Protein AF-A0A1V6KFJ1-F1 (afdb_monomer)

Nearest PDB structures (foldseek):
  1e18-assembly1_A  TM=6.961E-01  e=9.347E-04  Rhodobacter capsulatus
  7b04-assembly6_Q  TM=5.908E-01  e=4.757E-03  Candidatus Kuenenia stuttgartensis
  7ln0-assembly1_A  TM=6.551E-01  e=1.748E-02  Homo sapiens
  3ml1-assembly1_A  TM=7.702E-01  e=3.140E-02  Cupriavidus necator H16
  8dat-assembly1_A  TM=6.347E-01  e=1.748E-02  Saccharomyces cerevisiae

Secondary structure (DSSP, 8-state):
--BTBTSTTSHHHHHHHHHTTTTSEEE-HHHHHHTT--TT-EEEEEE-GGG-SS----EEEEEEE-TT---TT-EE--SS--B--TT-TTTBT-S--GGGTSPPP-GGG--TT-TT-----SS--EEEEE-

Structure (mmCIF, N/CA/C/O backbone):
data_AF-A0A1V6KFJ1-F1
#
_entry.id   AF-A0A1V6KFJ1-F1
#
loop_
_atom_site.group_PDB
_atom_site.id
_atom_site.type_symbol
_atom_site.label_atom_id
_atom_site.label_alt_id
_atom_site.label_comp_id
_atom_site.label_asym_id
_atom_site.label_entity_id
_atom_site.label_seq_id
_atom_site.pdbx_PDB_ins_code
_atom_site.Cartn_x
_atom_site.Cartn_y
_atom_site.Cartn_z
_atom_site.occupancy
_atom_site.B_iso_or_equiv
_atom_site.auth_seq_id
_atom_site.auth_comp_id
_atom_site.auth_asym_id
_atom_site.auth_atom_id
_atom_site.pdbx_PDB_model_num
ATOM 1 N N . MET A 1 1 ? -7.622 9.015 -12.344 1.00 44.94 1 MET A N 1
ATOM 2 C CA . MET A 1 1 ? -6.592 9.001 -13.400 1.00 44.94 1 MET A CA 1
ATOM 3 C C . MET A 1 1 ? -5.253 8.861 -12.701 1.00 44.94 1 MET A C 1
ATOM 5 O O . MET A 1 1 ? -4.903 9.728 -11.913 1.00 44.94 1 MET A O 1
ATOM 9 N N . HIS A 1 2 ? -4.606 7.717 -12.888 1.00 63.88 2 HIS A N 1
ATOM 10 C CA . HIS A 1 2 ? -3.290 7.366 -12.354 1.00 63.88 2 HIS A CA 1
ATOM 11 C C . HIS A 1 2 ? -2.334 7.308 -13.555 1.00 63.88 2 HIS A C 1
ATOM 13 O O . HIS A 1 2 ? -2.765 6.904 -14.634 1.00 63.88 2 HIS A O 1
ATOM 19 N N . ALA A 1 3 ? -1.111 7.815 -13.404 1.00 77.69 3 ALA A N 1
ATOM 20 C CA . ALA A 1 3 ? -0.094 7.865 -14.459 1.00 77.69 3 ALA A CA 1
ATOM 21 C C . ALA A 1 3 ? 1.242 7.372 -13.885 1.00 77.69 3 ALA A C 1
ATOM 23 O O . ALA A 1 3 ? 2.225 8.120 -13.824 1.00 77.69 3 ALA A O 1
ATOM 24 N N . ASP A 1 4 ? 1.226 6.143 -13.364 1.00 82.69 4 ASP A N 1
ATOM 25 C CA . ASP A 1 4 ? 2.344 5.521 -12.650 1.00 82.69 4 ASP A CA 1
ATOM 26 C C . ASP A 1 4 ? 2.862 6.461 -11.534 1.00 82.69 4 ASP A C 1
ATOM 28 O O . ASP A 1 4 ? 2.024 7.108 -10.906 1.00 82.69 4 ASP A O 1
ATOM 32 N N . PRO A 1 5 ? 4.162 6.608 -11.207 1.00 84.69 5 PRO A N 1
ATOM 33 C CA . PRO A 1 5 ? 4.588 7.534 -10.156 1.00 84.69 5 PRO A CA 1
ATOM 34 C C . PRO A 1 5 ? 4.617 9.014 -10.598 1.00 84.69 5 PRO A C 1
ATOM 36 O O . PRO A 1 5 ? 5.048 9.879 -9.840 1.00 84.69 5 PRO A O 1
ATOM 39 N N . ASN A 1 6 ? 4.177 9.368 -11.812 1.00 89.38 6 ASN A N 1
ATOM 40 C CA . ASN A 1 6 ? 4.365 10.722 -12.361 1.00 89.38 6 ASN A CA 1
ATOM 41 C C . ASN A 1 6 ? 3.234 11.715 -12.040 1.00 89.38 6 ASN A C 1
ATOM 43 O O . ASN A 1 6 ? 3.247 12.845 -12.526 1.00 89.38 6 ASN A O 1
ATOM 47 N N . PHE A 1 7 ? 2.260 11.338 -11.212 1.00 91.56 7 PHE A N 1
ATOM 48 C CA . PHE A 1 7 ? 1.083 12.173 -10.939 1.00 91.56 7 PHE A CA 1
ATOM 49 C C . PHE A 1 7 ? 1.184 12.980 -9.636 1.00 91.56 7 PHE A C 1
ATOM 51 O O . PHE A 1 7 ? 0.685 14.103 -9.554 1.00 91.56 7 PHE A O 1
ATOM 58 N N . ILE A 1 8 ? 1.831 12.436 -8.601 1.00 94.94 8 ILE A N 1
ATOM 59 C CA . ILE A 1 8 ? 1.631 12.919 -7.227 1.00 94.94 8 ILE A CA 1
ATOM 60 C C . ILE A 1 8 ? 2.353 14.238 -6.915 1.00 94.94 8 ILE A C 1
ATOM 62 O O . ILE A 1 8 ? 2.037 14.913 -5.936 1.00 94.94 8 ILE A O 1
ATOM 66 N N . ASN A 1 9 ? 3.282 14.674 -7.775 1.00 95.56 9 ASN A N 1
ATOM 67 C CA . ASN A 1 9 ? 3.914 15.989 -7.636 1.00 95.56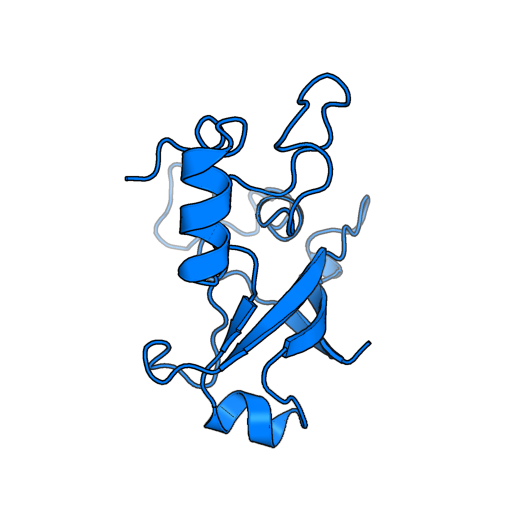 9 ASN A CA 1
ATOM 68 C C . ASN A 1 9 ? 3.029 17.150 -8.143 1.00 95.56 9 ASN A C 1
ATOM 70 O O . ASN A 1 9 ? 3.449 18.305 -8.101 1.00 95.56 9 ASN A O 1
ATOM 74 N N . ASN A 1 10 ? 1.804 16.866 -8.598 1.00 95.38 10 ASN A N 1
ATOM 75 C CA . ASN A 1 10 ? 0.770 17.864 -8.849 1.00 95.38 10 ASN A CA 1
ATOM 76 C C . ASN A 1 10 ? -0.086 18.063 -7.572 1.00 95.38 10 ASN A C 1
ATOM 78 O O . ASN A 1 10 ? -0.685 17.095 -7.095 1.00 95.38 10 ASN A O 1
ATOM 82 N N . PRO A 1 11 ? -0.194 19.288 -7.018 1.00 95.69 11 PRO A N 1
ATOM 83 C CA . PRO A 1 11 ? -0.898 19.536 -5.755 1.00 95.69 11 PRO A CA 1
ATOM 84 C C . PRO A 1 11 ? -2.394 19.197 -5.800 1.00 95.69 11 PRO A C 1
ATOM 86 O O . PRO A 1 11 ? -2.919 18.685 -4.814 1.00 95.69 11 PRO A O 1
ATOM 89 N N . VAL A 1 12 ? -3.061 19.401 -6.941 1.00 95.81 12 VAL A N 1
ATOM 90 C CA . VAL A 1 12 ? -4.485 19.059 -7.105 1.00 95.81 12 VAL A CA 1
ATOM 91 C C . VAL A 1 12 ? -4.672 17.544 -7.058 1.00 95.81 12 VAL A C 1
ATOM 93 O O . VAL A 1 12 ? -5.566 17.037 -6.385 1.00 95.81 12 VAL A O 1
ATOM 96 N N . LEU A 1 13 ? -3.789 16.797 -7.724 1.00 95.00 13 LEU A N 1
ATOM 97 C CA . LEU A 1 13 ? -3.854 15.336 -7.715 1.00 95.00 13 LEU A CA 1
ATOM 98 C C . LEU A 1 13 ? -3.508 14.761 -6.341 1.00 95.00 13 LEU A C 1
ATOM 100 O O . LEU A 1 13 ? -4.148 13.800 -5.914 1.00 95.00 13 LEU A O 1
ATOM 104 N N . LYS A 1 14 ? -2.567 15.368 -5.609 1.00 95.38 14 LYS A N 1
ATOM 105 C CA . LYS A 1 14 ? -2.290 14.998 -4.215 1.00 95.38 14 LYS A CA 1
ATOM 106 C C . LYS A 1 14 ? -3.519 15.178 -3.328 1.00 95.38 14 LYS A C 1
ATOM 108 O O . LYS A 1 14 ? -3.841 14.282 -2.555 1.00 95.38 14 LYS A O 1
ATOM 113 N N . GLU A 1 15 ? -4.232 16.292 -3.452 1.00 96.31 15 GLU A N 1
ATOM 114 C CA . GLU A 1 15 ? -5.454 16.518 -2.677 1.00 96.31 15 GLU A CA 1
ATOM 115 C C . GLU A 1 15 ? -6.528 15.461 -2.980 1.00 96.31 15 GLU A C 1
ATOM 117 O O . GLU A 1 15 ? -7.111 14.880 -2.064 1.00 96.31 15 GLU A O 1
ATOM 122 N N . VAL A 1 16 ? -6.741 15.147 -4.260 1.00 95.50 16 VAL A N 1
ATOM 123 C CA . VAL A 1 16 ? -7.664 14.083 -4.684 1.00 95.50 16 VAL A CA 1
ATOM 124 C C . VAL A 1 16 ? -7.220 12.710 -4.161 1.00 95.50 16 VAL A C 1
ATOM 126 O O . VAL A 1 16 ? -8.065 11.907 -3.774 1.00 95.50 16 VAL A O 1
ATOM 129 N N . THR A 1 17 ? -5.913 12.445 -4.098 1.00 95.06 17 THR A N 1
ATOM 130 C CA . THR A 1 17 ? -5.337 11.204 -3.544 1.00 95.06 17 THR A CA 1
ATOM 131 C C . THR A 1 17 ? -5.708 11.039 -2.071 1.00 95.06 17 THR A C 1
ATOM 133 O O . THR A 1 17 ? -6.222 9.990 -1.689 1.00 95.06 17 THR A O 1
ATOM 136 N N . VAL A 1 18 ? -5.530 12.097 -1.269 1.00 96.62 18 VAL A N 1
ATOM 137 C CA . VAL A 1 18 ? -5.866 12.101 0.166 1.00 96.62 18 VAL A CA 1
ATOM 138 C C . VAL A 1 18 ? -7.371 11.951 0.387 1.00 96.62 18 VAL A C 1
ATOM 140 O O . VAL A 1 18 ? -7.796 11.138 1.201 1.00 96.62 18 VAL A O 1
ATOM 143 N N . ARG A 1 19 ? -8.203 12.689 -0.364 1.00 96.88 19 ARG A N 1
ATOM 144 C CA . ARG A 1 19 ? -9.674 12.596 -0.250 1.00 96.88 19 ARG A CA 1
ATOM 145 C C . ARG A 1 19 ? -10.204 11.196 -0.560 1.00 96.88 19 ARG A C 1
ATOM 147 O O . ARG A 1 19 ? -11.237 10.807 -0.031 1.00 96.88 19 ARG A O 1
ATOM 154 N N . ASN A 1 20 ? -9.505 10.461 -1.421 1.00 95.75 20 ASN A N 1
ATOM 155 C CA . ASN A 1 20 ? -9.840 9.087 -1.770 1.00 95.75 20 ASN A CA 1
ATOM 156 C C . ASN A 1 20 ? -9.074 8.051 -0.938 1.00 95.75 20 ASN A C 1
ATOM 158 O O . ASN A 1 20 ? -9.154 6.878 -1.266 1.00 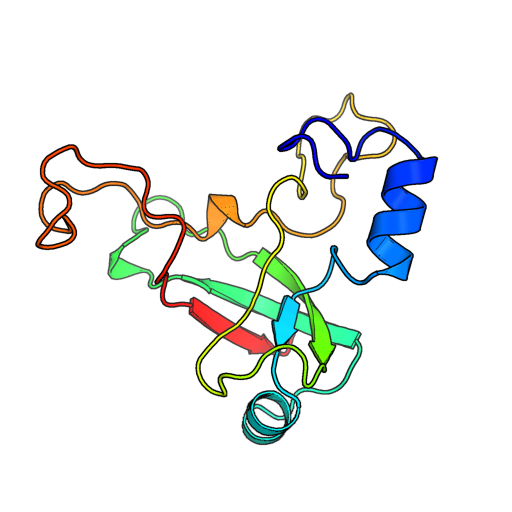95.75 20 ASN A O 1
ATOM 162 N N . HIS A 1 21 ? -8.335 8.439 0.106 1.00 97.44 21 HIS A N 1
ATOM 163 C CA . HIS A 1 21 ? -7.560 7.532 0.964 1.00 97.44 21 HIS A CA 1
ATOM 164 C C . HIS A 1 21 ? -6.493 6.701 0.232 1.00 97.44 21 HIS A C 1
ATOM 166 O O . HIS A 1 21 ? -6.076 5.652 0.723 1.00 97.44 21 HIS A O 1
ATOM 172 N N . MET A 1 2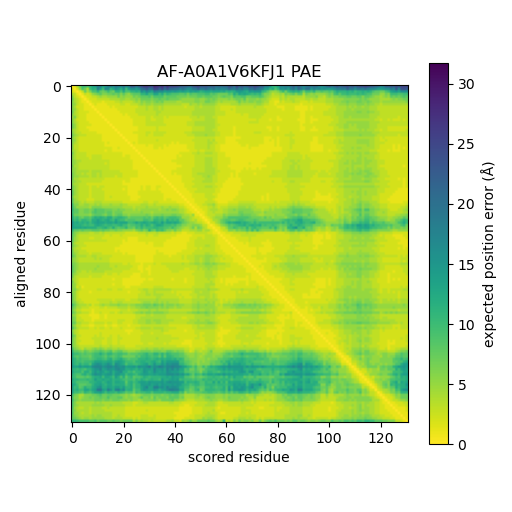2 ? -6.035 7.125 -0.944 1.00 95.69 22 MET A N 1
ATOM 173 C CA . MET A 1 22 ? -5.047 6.368 -1.723 1.00 95.69 22 MET A CA 1
ATOM 174 C C . MET A 1 22 ? -3.647 6.380 -1.080 1.00 95.69 22 MET A C 1
ATOM 176 O O . MET A 1 22 ? -2.803 5.561 -1.417 1.00 95.69 22 MET A O 1
ATOM 180 N N . ASP A 1 23 ? -3.400 7.282 -0.131 1.00 96.00 23 ASP A N 1
ATOM 181 C CA . ASP A 1 23 ? -2.183 7.369 0.683 1.00 96.00 23 ASP A CA 1
ATOM 182 C C . ASP A 1 23 ? -2.205 6.474 1.934 1.00 96.00 23 ASP A C 1
ATOM 184 O O . ASP A 1 23 ? -1.281 6.506 2.750 1.00 96.00 23 ASP A O 1
ATOM 188 N N . THR A 1 24 ? -3.248 5.658 2.085 1.00 98.00 24 THR A N 1
ATOM 189 C CA . THR A 1 24 ? -3.448 4.745 3.217 1.00 98.00 24 THR A CA 1
ATOM 190 C C . THR A 1 24 ? -3.434 3.281 2.766 1.00 98.00 24 THR A C 1
ATOM 192 O O . THR A 1 24 ? -3.532 2.982 1.573 1.00 98.00 24 THR A O 1
ATOM 195 N N . ALA A 1 25 ? -3.287 2.365 3.720 1.00 97.94 25 ALA A N 1
ATOM 196 C CA . ALA A 1 25 ? -3.425 0.933 3.510 1.00 97.94 25 ALA A CA 1
ATOM 197 C C . ALA A 1 25 ? -4.887 0.522 3.676 1.00 97.94 25 ALA A C 1
ATOM 199 O O . ALA A 1 25 ? -5.465 0.675 4.755 1.00 97.94 25 ALA A O 1
ATOM 200 N N . TRP A 1 26 ? -5.489 0.010 2.606 1.00 98.38 26 TRP A N 1
ATOM 201 C CA . TRP A 1 26 ? -6.892 -0.380 2.618 1.00 98.38 26 TRP A CA 1
ATOM 202 C C . TRP A 1 26 ? -7.043 -1.799 3.143 1.00 98.38 26 TRP A C 1
ATOM 204 O O . TRP A 1 26 ? -6.418 -2.729 2.631 1.00 98.38 26 TRP A O 1
ATOM 214 N N . ILE A 1 27 ? -7.911 -1.970 4.134 1.00 98.38 27 ILE A N 1
ATOM 215 C CA . ILE A 1 27 ? -8.153 -3.257 4.786 1.00 98.38 27 ILE A CA 1
ATOM 216 C C . ILE A 1 27 ? -9.650 -3.458 5.037 1.00 98.38 27 ILE A C 1
ATOM 218 O O . ILE A 1 27 ? -10.403 -2.506 5.268 1.00 98.38 27 ILE A O 1
ATOM 222 N N . ASN A 1 28 ? -10.099 -4.712 4.990 1.00 98.50 28 ASN A N 1
ATOM 223 C CA . ASN A 1 28 ? -11.468 -5.048 5.357 1.00 98.50 28 ASN A CA 1
ATOM 224 C C . ASN A 1 28 ? -11.719 -4.740 6.857 1.00 98.50 28 ASN A C 1
ATOM 226 O O . ASN A 1 28 ? -10.884 -5.104 7.691 1.00 98.50 28 ASN A O 1
ATOM 230 N N . PRO A 1 29 ? -12.860 -4.128 7.239 1.00 98.44 29 PRO A N 1
ATOM 231 C CA . PRO A 1 29 ? -13.160 -3.811 8.638 1.00 98.44 29 PRO A CA 1
ATOM 232 C C . PRO A 1 29 ? -13.139 -5.017 9.593 1.00 98.44 29 PRO A C 1
ATOM 234 O O . PRO A 1 29 ? -12.725 -4.879 10.740 1.00 98.44 29 PRO A O 1
ATOM 237 N N . GLU A 1 30 ? -13.554 -6.204 9.144 1.00 98.31 30 GLU A N 1
ATOM 238 C CA . GLU A 1 30 ? -13.547 -7.429 9.955 1.00 98.31 30 GLU A CA 1
ATOM 239 C C . GLU A 1 30 ? -12.126 -7.948 10.186 1.00 98.31 30 GLU A C 1
ATOM 241 O O . GLU A 1 30 ? -11.790 -8.385 11.288 1.00 98.31 30 GLU A O 1
ATOM 246 N N . ALA A 1 31 ? -11.278 -7.884 9.156 1.00 97.56 31 ALA A N 1
ATOM 247 C CA . ALA A 1 31 ? -9.863 -8.223 9.271 1.00 97.56 31 ALA A CA 1
ATOM 248 C C . ALA A 1 31 ? -9.146 -7.254 10.221 1.00 97.56 31 ALA A C 1
ATOM 250 O O . ALA A 1 31 ? -8.426 -7.683 11.121 1.00 97.56 31 ALA A O 1
ATOM 251 N N . ALA A 1 32 ? -9.415 -5.953 10.087 1.00 97.75 32 ALA A N 1
ATOM 252 C CA . ALA A 1 32 ? -8.888 -4.932 10.983 1.00 97.75 32 ALA A CA 1
ATOM 253 C C . ALA A 1 32 ? -9.322 -5.147 12.438 1.00 97.75 32 ALA A C 1
ATOM 255 O O . ALA A 1 32 ? -8.485 -5.069 13.333 1.00 97.75 32 ALA A O 1
ATOM 256 N N . ALA A 1 33 ? -10.591 -5.493 12.678 1.00 97.69 33 ALA A N 1
ATOM 257 C CA . ALA A 1 33 ? -11.091 -5.784 14.020 1.00 97.69 33 ALA A CA 1
ATOM 258 C C . ALA A 1 33 ? -10.343 -6.956 14.676 1.00 97.69 33 ALA A C 1
ATOM 260 O O . ALA A 1 33 ? -9.966 -6.862 15.844 1.00 97.69 33 ALA A O 1
ATOM 261 N N . LYS A 1 34 ? -10.054 -8.026 13.919 1.00 97.06 34 LYS A N 1
ATOM 262 C CA . LYS A 1 34 ? -9.247 -9.167 14.396 1.00 97.06 34 LYS A CA 1
ATOM 263 C C . LYS A 1 34 ? -7.808 -8.772 14.741 1.00 97.06 34 LYS A C 1
ATOM 265 O O . LYS A 1 34 ? -7.220 -9.361 15.640 1.00 97.06 34 LYS A O 1
ATOM 270 N N . LEU A 1 35 ? -7.263 -7.775 14.045 1.00 96.12 35 LEU A N 1
ATOM 271 C CA . LEU A 1 35 ? -5.927 -7.218 14.282 1.00 96.12 35 LEU A CA 1
ATOM 272 C C . LEU A 1 35 ? -5.915 -6.074 15.316 1.00 96.12 35 LEU A C 1
ATOM 274 O O . LEU A 1 35 ? -4.855 -5.519 15.595 1.00 96.12 35 LEU A O 1
ATOM 278 N N . GLY A 1 36 ? -7.069 -5.693 15.880 1.00 97.38 36 GLY A N 1
ATOM 279 C CA . GLY A 1 36 ? -7.179 -4.572 16.821 1.00 97.38 36 GLY A CA 1
ATOM 280 C C . GLY A 1 36 ? -6.946 -3.188 16.195 1.00 97.38 36 GLY A C 1
ATOM 281 O O . GLY A 1 36 ? -6.615 -2.238 16.909 1.00 97.38 36 GLY A O 1
ATOM 282 N N . LEU A 1 37 ? -7.103 -3.069 14.875 1.00 98.06 37 LEU A N 1
ATOM 283 C CA . LEU A 1 37 ? -6.902 -1.840 14.107 1.00 98.06 37 LEU A CA 1
ATOM 284 C C . LEU A 1 37 ? -8.208 -1.045 13.966 1.00 98.06 37 LEU A C 1
ATOM 286 O O . LEU A 1 37 ? -9.294 -1.608 13.815 1.00 98.06 37 LEU A O 1
ATOM 290 N N . LYS A 1 38 ? -8.090 0.282 13.981 1.00 98.31 38 LYS A N 1
ATOM 291 C CA . LYS A 1 38 ? -9.169 1.261 13.792 1.00 98.31 38 LYS A CA 1
ATOM 292 C C . LYS A 1 38 ? -8.837 2.195 12.630 1.00 98.31 38 LYS A C 1
ATOM 294 O O . LYS A 1 38 ? -7.671 2.366 12.293 1.00 98.31 38 LYS A O 1
ATOM 299 N N . GLU A 1 39 ? -9.857 2.826 12.048 1.00 98.50 39 GLU A N 1
ATOM 300 C CA . GLU A 1 39 ? -9.686 3.838 10.993 1.00 98.50 39 GLU A CA 1
ATOM 301 C C . GLU A 1 39 ? -8.626 4.879 11.381 1.00 98.50 39 GLU A C 1
ATOM 303 O O . GLU A 1 39 ? -8.681 5.455 12.469 1.00 98.50 39 GLU A O 1
ATOM 308 N N . GLY A 1 40 ? -7.669 5.126 10.486 1.00 98.06 40 GLY A N 1
ATOM 309 C CA . GLY A 1 40 ? -6.619 6.121 10.680 1.00 98.06 40 GLY A CA 1
ATOM 310 C C . GLY A 1 40 ? -5.461 5.701 11.590 1.00 98.06 40 GLY A C 1
ATOM 311 O O . GLY A 1 40 ? -4.511 6.481 11.704 1.00 98.06 40 GLY A O 1
ATOM 312 N N . ASP A 1 41 ? -5.489 4.506 12.195 1.00 98.56 41 ASP A N 1
ATOM 313 C CA . ASP A 1 41 ? -4.357 3.978 12.966 1.00 98.56 41 ASP A CA 1
ATOM 314 C C . ASP A 1 41 ? -3.080 3.947 12.112 1.00 98.56 41 ASP A C 1
ATOM 316 O O . ASP A 1 41 ? -3.103 3.587 10.931 1.00 98.56 41 ASP A O 1
ATOM 320 N N . GLY A 1 42 ? -1.954 4.309 12.727 1.00 98.38 42 GLY A N 1
ATOM 321 C CA . GLY A 1 42 ? -0.634 4.140 12.130 1.00 98.38 42 GLY A CA 1
ATOM 322 C C . GLY A 1 42 ? -0.196 2.680 12.189 1.00 98.38 42 GLY A C 1
ATOM 323 O O . GLY A 1 42 ? -0.329 2.026 13.224 1.00 98.38 42 GLY A O 1
ATOM 324 N N . VAL A 1 43 ? 0.343 2.175 11.083 1.00 98.25 43 VAL A N 1
ATOM 325 C CA . VAL A 1 43 ? 0.831 0.802 10.963 1.00 98.25 43 VAL A CA 1
ATOM 326 C C . VAL A 1 43 ? 2.197 0.742 10.295 1.00 98.25 43 VAL A C 1
ATOM 328 O O . VAL A 1 43 ? 2.546 1.583 9.461 1.00 98.25 43 VAL A O 1
ATOM 331 N N . ILE A 1 44 ? 2.948 -0.295 10.652 1.00 97.69 44 ILE A N 1
ATOM 332 C CA . ILE A 1 44 ? 4.119 -0.769 9.923 1.00 97.69 44 ILE A CA 1
ATOM 333 C C . ILE A 1 44 ? 3.697 -1.973 9.086 1.00 97.69 44 ILE A C 1
ATOM 335 O O . ILE A 1 44 ? 3.074 -2.906 9.595 1.00 97.69 44 ILE A O 1
ATOM 339 N N . ILE A 1 45 ? 4.051 -1.928 7.805 1.00 96.88 45 ILE A N 1
ATOM 340 C CA . ILE A 1 45 ? 3.852 -2.999 6.836 1.00 96.88 45 ILE A CA 1
ATOM 341 C C . ILE A 1 45 ? 5.224 -3.532 6.444 1.00 96.88 45 ILE A C 1
ATOM 343 O O . ILE A 1 45 ? 6.114 -2.762 6.082 1.00 96.88 45 ILE A O 1
ATOM 347 N N . GLU A 1 46 ? 5.389 -4.845 6.521 1.00 94.69 46 GLU A N 1
ATOM 348 C CA . GLU A 1 46 ? 6.646 -5.547 6.255 1.00 94.69 46 GLU A CA 1
ATOM 349 C C . GLU A 1 46 ? 6.359 -6.765 5.391 1.00 94.69 46 GLU A C 1
ATOM 351 O O . GLU A 1 46 ? 5.402 -7.488 5.662 1.00 94.69 46 GLU A O 1
ATOM 356 N N . ASN A 1 47 ? 7.177 -7.014 4.374 1.00 91.75 47 ASN A N 1
ATOM 357 C CA . ASN A 1 47 ? 7.124 -8.280 3.654 1.00 91.75 47 ASN A CA 1
ATOM 358 C C . ASN A 1 47 ? 7.821 -9.395 4.448 1.00 91.75 47 ASN A C 1
ATOM 360 O O . ASN A 1 47 ? 8.367 -9.164 5.530 1.00 91.75 47 ASN A O 1
ATOM 364 N N . ASP A 1 48 ? 7.799 -10.611 3.908 1.00 87.56 48 ASP A N 1
ATOM 365 C CA . ASP A 1 48 ? 8.558 -11.714 4.488 1.00 87.56 48 ASP A CA 1
ATOM 366 C C . ASP A 1 48 ? 10.079 -11.431 4.395 1.00 87.56 48 ASP A C 1
ATOM 368 O O . ASP A 1 48 ? 10.622 -11.299 3.289 1.00 87.56 48 ASP A O 1
ATOM 372 N N . PRO A 1 49 ? 10.793 -11.357 5.536 1.00 83.94 49 PRO A N 1
ATOM 373 C CA . PRO A 1 49 ? 12.223 -11.054 5.564 1.00 83.94 49 PRO A CA 1
ATOM 374 C C . PRO A 1 49 ? 13.079 -12.125 4.875 1.00 83.94 49 PRO A C 1
ATOM 376 O O . PRO A 1 49 ? 14.207 -11.839 4.473 1.00 83.94 49 PRO A O 1
ATOM 379 N N . THR A 1 50 ? 12.566 -13.345 4.687 1.00 84.31 50 THR A N 1
ATOM 380 C CA . THR A 1 50 ? 13.271 -14.391 3.931 1.00 84.31 50 THR A CA 1
ATOM 381 C C . THR A 1 50 ? 13.452 -14.024 2.457 1.00 84.31 50 THR A C 1
ATOM 383 O O . THR A 1 50 ? 14.423 -14.473 1.844 1.00 84.31 50 THR A O 1
ATOM 386 N N . TYR A 1 51 ? 12.592 -13.150 1.922 1.00 81.25 51 TYR A N 1
ATOM 387 C CA . TYR A 1 51 ? 12.619 -12.687 0.534 1.00 81.25 51 TYR A CA 1
ATOM 388 C C . TYR A 1 51 ? 13.183 -11.265 0.354 1.00 81.25 51 TYR A C 1
ATOM 390 O O . TYR A 1 51 ? 13.231 -10.749 -0.765 1.00 81.25 51 TYR A O 1
ATOM 398 N N . MET A 1 52 ? 13.629 -10.622 1.439 1.00 78.44 52 MET A N 1
ATOM 399 C CA . MET A 1 52 ? 14.353 -9.341 1.431 1.00 78.44 52 MET A CA 1
ATOM 400 C C . MET A 1 52 ? 15.427 -9.306 2.529 1.00 78.44 52 MET A C 1
ATOM 402 O O . MET A 1 52 ? 15.340 -8.554 3.499 1.00 78.44 52 MET A O 1
ATOM 406 N N . LYS A 1 53 ? 16.467 -10.130 2.361 1.00 74.38 53 LYS A N 1
ATOM 407 C CA . LYS A 1 53 ? 17.524 -10.332 3.369 1.00 74.38 53 LYS A CA 1
ATOM 408 C C . LYS A 1 53 ? 18.459 -9.132 3.522 1.00 74.38 53 LYS A C 1
ATOM 410 O O . LYS A 1 53 ? 18.815 -8.776 4.640 1.00 74.38 53 LYS A O 1
ATOM 415 N N . ASP A 1 54 ? 18.839 -8.507 2.410 1.00 75.62 54 ASP A N 1
ATOM 416 C CA . ASP A 1 54 ? 19.914 -7.507 2.412 1.00 75.62 54 ASP A CA 1
ATOM 417 C C . ASP A 1 54 ? 19.427 -6.103 2.795 1.00 75.62 54 ASP A C 1
ATOM 419 O O . ASP A 1 54 ? 20.192 -5.291 3.313 1.00 75.62 54 ASP A O 1
ATOM 423 N N . LEU A 1 55 ? 18.156 -5.787 2.525 1.00 75.25 55 LEU A N 1
ATOM 424 C CA . LEU A 1 55 ? 17.587 -4.452 2.715 1.00 75.25 55 LEU A CA 1
ATOM 425 C C . LEU A 1 55 ? 16.094 -4.542 3.072 1.00 75.25 55 LEU A C 1
ATOM 427 O O . LEU A 1 55 ? 15.261 -4.252 2.209 1.00 75.25 55 LEU A O 1
ATOM 431 N N . PRO A 1 56 ? 15.725 -4.898 4.317 1.00 75.75 56 PRO A N 1
ATOM 432 C CA . PRO A 1 56 ? 14.342 -4.787 4.758 1.00 75.75 56 PRO A CA 1
ATOM 433 C C . PRO A 1 56 ? 13.913 -3.316 4.725 1.00 75.75 56 PRO A C 1
ATOM 435 O O . PRO A 1 56 ? 14.609 -2.427 5.223 1.00 75.75 56 PRO A O 1
ATOM 438 N N . ARG A 1 57 ? 12.762 -3.043 4.108 1.00 86.69 57 ARG A N 1
ATOM 439 C CA . ARG A 1 57 ? 12.233 -1.681 3.939 1.00 86.69 57 ARG A CA 1
ATOM 440 C C . ARG A 1 57 ? 10.783 -1.604 4.414 1.00 86.69 57 ARG A C 1
ATOM 442 O O . ARG A 1 57 ? 9.886 -1.425 3.584 1.00 86.69 57 ARG A O 1
ATOM 449 N N . PRO A 1 58 ? 10.544 -1.719 5.736 1.00 93.50 58 PRO A N 1
ATOM 450 C CA . PRO A 1 58 ? 9.216 -1.534 6.301 1.00 93.50 58 PRO A CA 1
ATOM 451 C C . PRO A 1 58 ? 8.617 -0.208 5.846 1.00 93.50 58 PRO A C 1
ATOM 453 O O . PRO A 1 58 ? 9.293 0.825 5.832 1.00 93.50 58 PRO A O 1
ATOM 456 N N . GLN A 1 59 ? 7.335 -0.232 5.511 1.00 95.94 59 GLN A N 1
ATOM 457 C CA . GLN A 1 59 ? 6.592 0.959 5.133 1.00 95.94 59 GLN A CA 1
ATOM 458 C C . GLN A 1 59 ? 5.679 1.392 6.268 1.00 95.94 59 GLN A C 1
ATOM 460 O O . GLN A 1 59 ? 5.030 0.571 6.911 1.00 95.94 59 GLN A O 1
ATOM 465 N N . LYS A 1 60 ? 5.617 2.702 6.502 1.00 97.00 60 LYS A N 1
ATOM 466 C CA . LYS A 1 60 ? 4.679 3.304 7.449 1.00 97.00 60 LYS A CA 1
ATOM 467 C C . LYS A 1 60 ? 3.490 3.852 6.679 1.00 97.00 60 LYS A C 1
ATOM 469 O O . LYS A 1 60 ? 3.676 4.602 5.723 1.00 97.00 60 LYS A O 1
ATOM 474 N N . ALA A 1 61 ? 2.288 3.507 7.113 1.00 97.50 61 ALA A N 1
ATOM 475 C CA . ALA A 1 61 ? 1.050 3.990 6.520 1.00 97.50 61 ALA A CA 1
ATOM 476 C C . ALA A 1 61 ? 0.002 4.230 7.609 1.00 97.50 61 ALA A C 1
ATOM 478 O O . ALA A 1 61 ? 0.122 3.724 8.723 1.00 97.50 61 ALA A O 1
ATOM 479 N N . LYS A 1 62 ? -1.041 4.991 7.283 1.00 98.19 62 LYS A N 1
ATOM 480 C CA . LYS A 1 62 ? -2.304 4.927 8.028 1.00 98.19 62 LYS A CA 1
ATOM 481 C C . LYS A 1 62 ? -3.185 3.844 7.425 1.00 98.19 62 LYS A C 1
ATOM 483 O O . LYS A 1 62 ? -3.019 3.531 6.247 1.00 98.19 62 LYS A O 1
ATOM 488 N N . VAL A 1 63 ? -4.135 3.316 8.186 1.00 98.31 63 VAL A N 1
ATOM 489 C CA . VAL A 1 63 ? -5.139 2.381 7.657 1.00 98.31 63 VAL A CA 1
ATOM 490 C C . VAL A 1 63 ? -6.426 3.093 7.254 1.00 98.31 63 VAL A C 1
ATOM 492 O O . VAL A 1 63 ? -6.859 4.031 7.923 1.00 98.31 63 VAL A O 1
ATOM 495 N N . HIS A 1 64 ? -7.048 2.596 6.189 1.00 98.62 64 HIS A N 1
ATOM 496 C CA . HIS A 1 64 ? -8.414 2.920 5.800 1.00 98.62 64 HIS A CA 1
ATOM 497 C C . HIS A 1 64 ? -9.252 1.641 5.768 1.00 98.62 64 HIS A C 1
ATOM 499 O O . HIS A 1 64 ? -8.958 0.691 5.037 1.00 98.62 64 HIS A O 1
ATOM 505 N N . LEU A 1 65 ? -10.294 1.602 6.588 1.00 98.56 65 LEU A N 1
ATOM 506 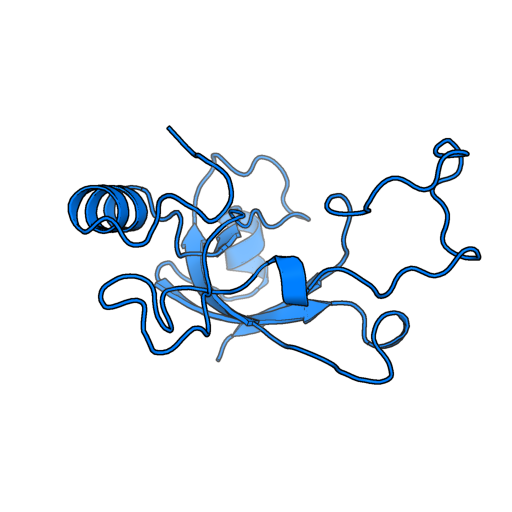C CA . LEU A 1 65 ? -11.216 0.490 6.726 1.00 98.56 65 LEU A CA 1
ATOM 507 C C . LEU A 1 65 ? -12.320 0.625 5.685 1.00 98.56 65 LEU A C 1
ATOM 509 O O . LEU A 1 65 ? -13.109 1.570 5.692 1.00 98.56 65 LEU A O 1
ATOM 513 N N . THR A 1 66 ? -12.428 -0.355 4.794 1.00 98.38 66 THR A N 1
ATOM 514 C CA . THR A 1 66 ? -13.452 -0.307 3.752 1.00 98.38 66 THR A CA 1
ATOM 515 C C . THR A 1 66 ? -13.910 -1.686 3.310 1.00 98.38 66 THR A C 1
ATOM 517 O O . THR A 1 66 ? -13.111 -2.583 3.051 1.00 98.38 66 THR A O 1
ATOM 520 N N . LYS A 1 67 ? -15.230 -1.849 3.151 1.00 97.94 67 LYS A N 1
ATOM 521 C CA . LYS A 1 67 ? -15.837 -3.071 2.593 1.00 97.94 67 LYS A CA 1
ATOM 522 C C . LYS A 1 67 ? -15.559 -3.248 1.092 1.00 97.94 67 LYS A C 1
ATOM 524 O O . LYS A 1 67 ? -15.946 -4.263 0.524 1.00 97.94 67 LYS A O 1
ATOM 529 N N . ARG A 1 68 ? -14.887 -2.279 0.447 1.00 96.94 68 ARG A N 1
ATOM 530 C CA . ARG A 1 68 ? -14.354 -2.428 -0.919 1.00 96.94 68 ARG A CA 1
ATOM 531 C C . ARG A 1 68 ? -13.249 -3.481 -0.993 1.00 96.94 68 ARG A C 1
ATOM 533 O O . ARG A 1 68 ? -13.075 -4.087 -2.044 1.00 96.94 68 ARG A O 1
ATOM 540 N N . ILE A 1 69 ? -12.544 -3.728 0.112 1.00 97.44 69 ILE A N 1
ATOM 541 C CA . ILE A 1 69 ? -11.658 -4.885 0.232 1.00 97.44 69 ILE A CA 1
ATOM 542 C C . ILE A 1 69 ? -12.521 -6.082 0.614 1.00 97.44 69 ILE A C 1
ATOM 544 O O . ILE A 1 69 ? -12.954 -6.222 1.756 1.00 97.44 69 ILE A O 1
ATOM 548 N N . THR A 1 70 ? -12.822 -6.922 -0.373 1.00 95.94 70 THR A N 1
ATOM 549 C CA . THR A 1 70 ? -13.742 -8.061 -0.224 1.00 95.94 70 THR A CA 1
ATOM 550 C C . THR A 1 70 ? -13.110 -9.256 0.486 1.00 95.94 70 THR A C 1
ATOM 552 O O . THR A 1 70 ? -13.824 -10.123 0.982 1.00 95.94 70 THR A O 1
ATOM 555 N N . ARG A 1 71 ? -11.776 -9.302 0.549 1.00 96.06 71 ARG A N 1
ATOM 556 C CA . ARG A 1 71 ? -11.002 -10.384 1.155 1.00 96.06 71 ARG A CA 1
ATOM 557 C C . ARG A 1 71 ? -10.485 -9.998 2.536 1.00 96.06 71 ARG A C 1
ATOM 559 O O . ARG A 1 71 ? -9.896 -8.937 2.709 1.00 96.06 71 ARG A O 1
ATOM 566 N N . ASN A 1 72 ? -10.663 -10.893 3.504 1.00 96.75 72 ASN A N 1
ATOM 567 C CA . ASN A 1 72 ? -10.228 -10.681 4.888 1.00 96.75 72 ASN A CA 1
ATOM 568 C C . ASN A 1 72 ? -8.742 -11.012 5.121 1.00 96.75 72 ASN A C 1
ATOM 570 O O . ASN A 1 72 ? -8.228 -10.767 6.207 1.00 96.75 72 ASN A O 1
ATOM 574 N N . ASP A 1 73 ? -8.066 -11.572 4.121 1.00 95.69 73 ASP A N 1
ATOM 575 C CA . ASP A 1 73 ? -6.651 -11.951 4.132 1.00 95.69 73 ASP A CA 1
ATOM 576 C C . ASP A 1 73 ? -5.787 -11.059 3.224 1.00 95.69 73 ASP A C 1
ATOM 578 O O . ASP A 1 73 ? -4.627 -11.373 2.970 1.00 95.69 73 ASP A O 1
ATOM 582 N N . CYS A 1 74 ? -6.335 -9.945 2.728 1.00 96.00 74 CYS A N 1
ATOM 583 C CA . CYS A 1 74 ? -5.633 -9.034 1.830 1.00 96.00 74 CYS A CA 1
ATOM 584 C C . CYS A 1 74 ? -5.573 -7.607 2.378 1.00 96.00 74 CYS A C 1
ATOM 586 O O . CYS A 1 74 ? -6.466 -7.137 3.086 1.00 96.00 74 CYS A O 1
ATOM 588 N N . VAL A 1 75 ? -4.532 -6.899 1.951 1.00 96.25 75 VAL A N 1
ATOM 589 C CA . VAL A 1 75 ? -4.406 -5.445 2.029 1.00 96.25 75 VAL A CA 1
ATOM 590 C C . VAL A 1 75 ? -4.256 -4.909 0.612 1.00 96.25 75 VAL A C 1
ATOM 592 O O . VAL A 1 75 ? -3.664 -5.570 -0.240 1.00 96.25 75 VAL A O 1
ATOM 595 N N . LEU A 1 76 ? -4.789 -3.719 0.353 1.00 96.62 76 LEU A N 1
ATOM 596 C CA . LEU A 1 76 ? -4.568 -3.012 -0.904 1.00 96.62 76 LEU A CA 1
ATOM 597 C C . LEU A 1 76 ? -3.726 -1.765 -0.653 1.00 96.62 76 LEU A C 1
ATOM 599 O O . LEU A 1 76 ? -4.004 -0.970 0.248 1.00 96.62 76 LEU A O 1
ATOM 603 N N . LEU A 1 77 ? -2.701 -1.616 -1.484 1.00 95.81 77 LEU A N 1
ATOM 604 C CA . LEU A 1 77 ? -1.800 -0.476 -1.524 1.00 95.81 77 LEU A CA 1
ATOM 605 C C . LEU A 1 77 ? -1.811 0.105 -2.938 1.00 95.81 77 LEU A C 1
ATOM 607 O O . LEU A 1 77 ? -1.894 -0.633 -3.918 1.00 95.81 77 LEU A O 1
ATOM 611 N N . PHE A 1 78 ? -1.735 1.426 -3.048 1.00 94.81 78 PHE A N 1
ATOM 612 C CA . PHE A 1 78 ? -1.688 2.121 -4.325 1.00 94.81 78 PHE A CA 1
ATOM 613 C C . PHE A 1 78 ? -0.242 2.356 -4.746 1.00 94.81 78 PHE A C 1
ATOM 615 O O . PHE A 1 78 ? 0.571 2.886 -3.988 1.00 94.81 78 PHE A O 1
ATOM 622 N N . HIS A 1 79 ? 0.054 1.998 -5.992 1.00 93.44 79 HIS A N 1
ATOM 623 C CA . HIS A 1 79 ? 1.342 2.285 -6.601 1.00 93.44 79 HIS A CA 1
ATOM 624 C C . HIS A 1 79 ? 1.507 3.784 -6.898 1.00 93.44 79 HIS A C 1
ATOM 626 O O . HIS A 1 79 ? 0.532 4.487 -7.170 1.00 93.44 79 HIS A O 1
ATOM 632 N N . GLY A 1 80 ? 2.750 4.267 -6.935 1.00 91.94 80 GLY A N 1
ATOM 633 C CA . GLY A 1 80 ? 3.080 5.596 -7.466 1.00 91.94 80 GLY A CA 1
ATOM 634 C C . GLY A 1 80 ? 3.170 6.726 -6.433 1.00 91.94 80 GLY A C 1
ATOM 635 O O . GLY A 1 80 ? 3.156 7.898 -6.803 1.00 91.94 80 GLY A O 1
ATOM 636 N N . ILE A 1 81 ? 3.276 6.387 -5.147 1.00 94.50 81 ILE A N 1
ATOM 637 C CA . ILE A 1 81 ? 3.525 7.322 -4.037 1.00 94.50 81 ILE A CA 1
ATOM 638 C C . ILE A 1 81 ? 4.836 6.971 -3.299 1.00 94.50 81 ILE A C 1
ATOM 640 O O . ILE A 1 81 ? 5.597 6.108 -3.743 1.00 94.50 81 ILE A O 1
ATOM 644 N N . GLY A 1 82 ? 5.188 7.698 -2.230 1.00 94.62 82 GLY A N 1
ATOM 645 C CA . GLY A 1 82 ? 6.401 7.410 -1.448 1.00 94.62 82 GLY A CA 1
ATOM 646 C C . GLY A 1 82 ? 7.707 7.862 -2.111 1.00 94.62 82 GLY A C 1
ATOM 647 O O . GLY A 1 82 ? 8.747 7.198 -2.017 1.00 94.62 82 GLY A O 1
ATOM 648 N N . HIS A 1 83 ? 7.684 8.996 -2.817 1.00 94.88 83 HIS A N 1
ATOM 649 C CA . HIS A 1 83 ? 8.880 9.539 -3.459 1.00 94.88 83 HIS A CA 1
ATOM 650 C C . HIS A 1 83 ? 9.914 10.028 -2.438 1.00 94.88 83 HIS A C 1
ATOM 652 O O . HIS A 1 83 ? 9.592 10.757 -1.505 1.00 94.88 83 HIS A O 1
ATOM 658 N N . ARG A 1 84 ? 11.191 9.709 -2.683 1.00 92.44 84 ARG A N 1
ATOM 659 C CA . ARG A 1 84 ? 12.337 10.160 -1.866 1.00 92.44 84 ARG A CA 1
ATOM 660 C C . ARG A 1 84 ? 13.138 11.302 -2.505 1.00 92.44 84 ARG A C 1
ATOM 662 O O . ARG A 1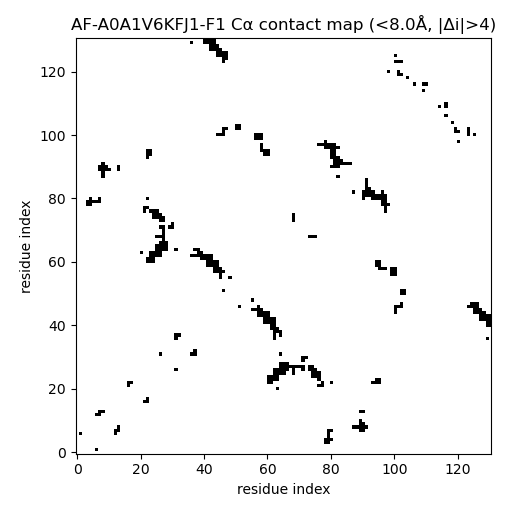 84 ? 14.072 11.825 -1.902 1.00 92.44 84 ARG A O 1
ATOM 669 N N . ALA A 1 85 ? 12.809 11.666 -3.744 1.00 93.38 85 ALA A N 1
ATOM 670 C CA . ALA A 1 85 ? 13.508 12.705 -4.487 1.00 93.38 85 ALA A CA 1
ATOM 671 C C . ALA A 1 85 ? 13.231 14.082 -3.859 1.00 93.38 85 ALA A C 1
ATOM 673 O O . ALA A 1 85 ? 12.104 14.574 -3.882 1.00 93.38 85 ALA A O 1
ATOM 674 N N . LYS A 1 86 ? 14.271 14.697 -3.284 1.00 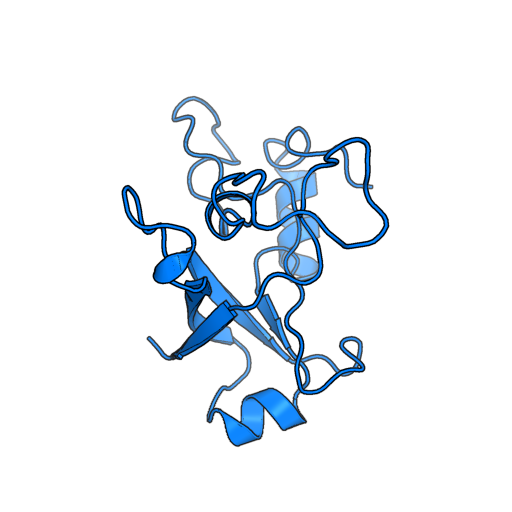91.25 86 LYS A N 1
ATOM 675 C CA . LYS A 1 86 ? 14.165 15.930 -2.481 1.00 91.25 86 LYS A CA 1
ATOM 676 C C . LYS A 1 86 ? 13.716 17.159 -3.282 1.00 91.25 86 LYS A C 1
ATOM 678 O O . LYS A 1 86 ? 13.246 18.126 -2.698 1.00 91.25 86 LYS A O 1
ATOM 683 N N . ASN A 1 87 ? 13.862 17.135 -4.606 1.00 95.12 87 ASN A N 1
ATOM 684 C CA . ASN A 1 87 ? 13.458 18.220 -5.502 1.00 95.12 87 ASN A CA 1
ATOM 685 C C . ASN A 1 87 ? 11.945 18.242 -5.799 1.00 95.12 87 ASN A C 1
ATOM 687 O O . ASN A 1 87 ? 11.451 19.216 -6.370 1.00 95.12 87 ASN A O 1
ATOM 691 N N . LEU A 1 88 ? 11.198 17.199 -5.421 1.00 95.19 88 LEU A N 1
ATOM 692 C CA . LEU A 1 88 ? 9.750 17.146 -5.613 1.00 95.19 88 LEU A CA 1
ATOM 693 C C . LEU A 1 88 ? 9.028 17.908 -4.496 1.00 95.19 88 LEU A C 1
ATOM 695 O O . LEU A 1 88 ? 8.829 17.392 -3.400 1.00 95.19 88 LEU A O 1
ATOM 699 N N . LYS A 1 89 ? 8.609 19.142 -4.785 1.00 94.88 89 LYS A N 1
ATOM 700 C CA . LYS A 1 89 ? 8.024 20.067 -3.796 1.00 94.88 89 LYS A CA 1
ATOM 701 C C . LYS A 1 89 ? 6.731 19.563 -3.139 1.00 94.88 89 LYS A C 1
ATOM 703 O O . LYS A 1 89 ? 6.424 19.977 -2.028 1.00 94.88 89 LYS A O 1
ATOM 708 N N . VAL A 1 90 ? 5.965 18.712 -3.823 1.00 95.75 90 VAL A N 1
ATOM 709 C CA . VAL A 1 90 ? 4.641 18.247 -3.369 1.00 95.75 90 VAL A CA 1
ATOM 710 C C . VAL A 1 90 ? 4.665 16.773 -2.957 1.00 95.75 90 VAL A C 1
ATOM 712 O O . VAL A 1 90 ? 4.038 16.404 -1.957 1.00 95.75 90 VAL A O 1
ATOM 715 N N . ALA A 1 91 ? 5.387 15.955 -3.728 1.00 95.12 91 ALA A N 1
ATOM 716 C CA . ALA A 1 91 ? 5.420 14.498 -3.613 1.00 95.12 91 ALA A CA 1
ATOM 717 C C . ALA A 1 91 ? 6.461 13.945 -2.629 1.00 95.12 91 ALA A C 1
ATOM 719 O O . ALA A 1 91 ? 6.340 12.790 -2.218 1.00 95.12 91 ALA A O 1
ATOM 720 N N . ALA A 1 92 ? 7.507 14.710 -2.293 1.00 94.25 92 ALA A N 1
ATOM 721 C CA . ALA A 1 92 ? 8.576 14.205 -1.437 1.00 94.25 92 ALA A CA 1
ATOM 722 C C . ALA A 1 92 ? 8.029 13.765 -0.070 1.00 94.25 92 ALA A C 1
ATOM 724 O O . ALA A 1 92 ? 7.333 14.524 0.605 1.00 94.25 92 ALA A O 1
ATOM 725 N N . ASN A 1 93 ? 8.381 12.542 0.335 1.00 90.94 93 ASN A N 1
ATOM 726 C CA . ASN A 1 93 ? 8.009 11.918 1.607 1.00 90.94 93 ASN A CA 1
ATOM 727 C C . ASN A 1 93 ? 6.491 11.857 1.862 1.00 90.94 93 ASN A C 1
ATOM 729 O O . ASN A 1 93 ? 6.047 11.938 3.006 1.00 90.94 93 ASN A O 1
ATOM 733 N N . PHE A 1 94 ? 5.688 11.733 0.802 1.00 94.94 94 PHE A N 1
ATOM 734 C CA . PHE A 1 94 ? 4.240 11.583 0.908 1.00 94.94 94 PHE A CA 1
ATOM 735 C C . PHE A 1 94 ? 3.810 10.113 0.792 1.00 94.94 94 PHE A C 1
ATOM 737 O O . PHE A 1 94 ? 4.094 9.465 -0.217 1.00 94.94 94 PHE A O 1
ATOM 744 N N . GLY A 1 95 ? 3.081 9.625 1.800 1.00 94.25 95 GLY A N 1
ATOM 745 C CA . GLY A 1 95 ? 2.537 8.267 1.852 1.00 94.25 95 GLY A CA 1
ATOM 746 C C . GLY A 1 95 ? 3.597 7.191 2.112 1.00 94.25 95 GLY A C 1
ATOM 747 O O . GLY A 1 95 ? 4.606 7.438 2.771 1.00 94.25 95 GLY A O 1
ATOM 748 N N . TYR A 1 96 ? 3.352 5.999 1.579 1.00 95.44 96 TYR A N 1
ATOM 749 C CA . TYR A 1 96 ? 4.251 4.843 1.607 1.00 95.44 96 TYR A CA 1
ATOM 750 C C . TYR A 1 96 ? 4.808 4.549 0.212 1.00 95.44 96 TYR A C 1
ATOM 752 O O . TYR A 1 96 ? 4.336 5.097 -0.778 1.00 95.44 96 TYR A O 1
ATOM 760 N N . ARG A 1 97 ? 5.796 3.657 0.119 1.00 93.94 97 ARG A N 1
ATOM 761 C CA . ARG A 1 97 ? 6.336 3.142 -1.142 1.00 93.94 97 ARG A CA 1
ATOM 762 C C . ARG A 1 97 ? 6.074 1.641 -1.239 1.00 93.94 97 ARG A C 1
ATOM 764 O O . ARG A 1 97 ? 6.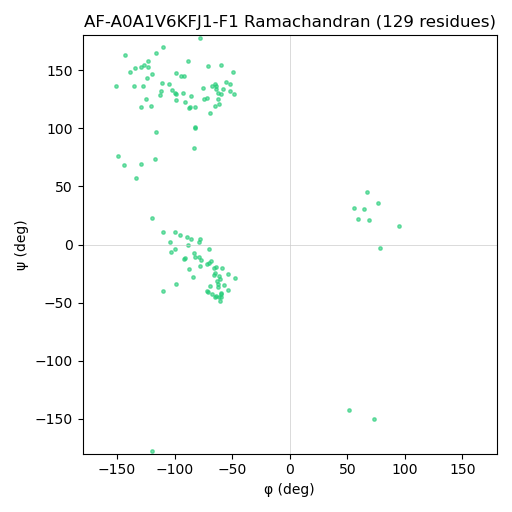836 0.845 -0.708 1.00 93.94 97 ARG A O 1
ATOM 771 N N . ASP A 1 98 ? 5.013 1.255 -1.935 1.00 93.12 98 ASP A N 1
ATOM 772 C CA . ASP A 1 98 ? 4.634 -0.147 -2.174 1.00 93.12 98 ASP A CA 1
ATOM 773 C C . ASP A 1 98 ? 5.780 -0.972 -2.784 1.00 93.12 98 ASP A C 1
ATOM 775 O O . ASP A 1 98 ? 6.037 -2.092 -2.356 1.00 93.12 98 ASP A O 1
ATOM 779 N N . GLY A 1 99 ? 6.541 -0.373 -3.706 1.00 90.75 99 GLY A N 1
ATOM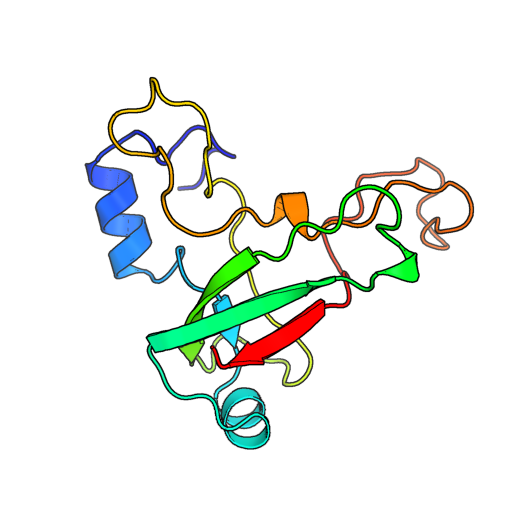 780 C CA . GLY A 1 99 ? 7.692 -1.005 -4.352 1.00 90.75 99 GLY A CA 1
ATOM 781 C C . GLY A 1 99 ? 8.799 -1.456 -3.391 1.00 90.75 99 GLY A C 1
ATOM 782 O O . GLY A 1 99 ? 9.609 -2.300 -3.756 1.00 90.75 99 GLY A O 1
ATOM 783 N N . ASP A 1 100 ? 8.850 -0.907 -2.174 1.00 92.06 100 ASP A N 1
ATOM 784 C CA . ASP A 1 100 ? 9.780 -1.350 -1.133 1.00 92.06 100 ASP A CA 1
ATOM 785 C C . ASP A 1 100 ? 9.284 -2.590 -0.371 1.00 92.06 100 ASP A C 1
ATOM 787 O O . ASP A 1 100 ? 10.055 -3.150 0.395 1.00 92.06 100 ASP A O 1
ATOM 791 N N . LEU A 1 101 ? 8.031 -3.017 -0.545 1.00 92.44 101 LEU A N 1
ATOM 792 C CA . LEU A 1 101 ? 7.494 -4.262 0.022 1.00 92.44 101 LEU A CA 1
ATOM 793 C C . LEU A 1 101 ? 7.637 -5.442 -0.945 1.00 92.44 101 LEU A C 1
ATOM 795 O O . LEU A 1 101 ? 7.448 -6.592 -0.556 1.00 92.44 101 LEU A O 1
ATOM 799 N N . ILE A 1 102 ? 7.964 -5.169 -2.207 1.00 90.00 102 ILE A N 1
ATOM 800 C CA . ILE A 1 102 ? 8.090 -6.197 -3.232 1.00 90.00 102 ILE A CA 1
ATOM 801 C C . ILE A 1 102 ? 9.358 -7.028 -2.975 1.00 90.00 102 ILE A C 1
ATOM 803 O O . ILE A 1 102 ? 10.441 -6.448 -2.863 1.00 90.00 102 ILE A O 1
ATOM 807 N N . PRO A 1 103 ? 9.247 -8.369 -2.885 1.00 85.62 103 PRO A N 1
ATOM 808 C CA . PRO A 1 103 ? 10.382 -9.271 -2.747 1.00 85.62 103 PRO A CA 1
ATOM 809 C C . PRO A 1 103 ? 11.504 -9.014 -3.751 1.00 85.62 103 PRO A C 1
ATOM 811 O O . PRO A 1 103 ? 11.270 -8.635 -4.903 1.00 85.62 103 PRO A O 1
ATOM 814 N N . GLN A 1 104 ? 12.738 -9.291 -3.333 1.00 79.94 104 GLN A N 1
ATOM 815 C CA . GLN A 1 104 ? 13.861 -9.297 -4.258 1.00 79.94 104 GLN A CA 1
ATOM 816 C C . GLN A 1 104 ? 13.653 -10.406 -5.292 1.00 79.94 104 GLN A C 1
ATOM 818 O O . GLN A 1 104 ? 13.291 -11.531 -4.952 1.00 79.94 104 GLN A O 1
ATOM 823 N N . LYS A 1 105 ? 13.870 -10.080 -6.570 1.00 75.19 105 LYS A N 1
ATOM 824 C CA . LYS A 1 105 ? 13.708 -11.047 -7.657 1.00 75.19 105 LYS A CA 1
ATOM 825 C C . LYS A 1 105 ? 14.688 -12.206 -7.469 1.00 75.19 105 LYS A C 1
ATOM 827 O O . LYS A 1 105 ? 15.897 -11.991 -7.490 1.00 75.19 105 LYS A O 1
ATOM 832 N N . ASP A 1 106 ? 14.147 -13.411 -7.349 1.00 74.81 106 ASP A N 1
ATOM 833 C CA . ASP A 1 106 ? 14.895 -14.661 -7.242 1.00 74.81 106 ASP A CA 1
ATOM 834 C C . ASP A 1 106 ? 14.343 -15.652 -8.278 1.00 74.81 106 ASP A C 1
ATOM 836 O O . ASP A 1 106 ? 13.170 -16.004 -8.194 1.00 74.81 106 ASP A O 1
ATOM 840 N N . PRO A 1 107 ? 15.129 -16.136 -9.254 1.00 74.44 107 PRO A N 1
ATOM 841 C CA . PRO A 1 107 ? 14.668 -17.145 -10.210 1.00 74.44 107 PRO A CA 1
ATOM 842 C C . PRO A 1 107 ? 14.081 -18.411 -9.561 1.00 74.44 107 PRO A C 1
ATOM 844 O O . PRO A 1 107 ? 13.241 -19.069 -10.169 1.00 74.44 107 PRO A O 1
ATOM 847 N N . ALA A 1 108 ? 14.466 -18.750 -8.327 1.00 76.62 108 ALA A N 1
ATOM 848 C CA . ALA A 1 108 ? 13.898 -19.883 -7.598 1.00 76.62 108 ALA A CA 1
ATOM 849 C C . ALA A 1 108 ? 12.454 -19.642 -7.113 1.00 76.62 108 ALA A C 1
ATOM 851 O O . ALA A 1 108 ? 11.751 -20.595 -6.783 1.00 76.62 108 ALA A O 1
ATOM 852 N N . MET A 1 109 ? 11.994 -18.389 -7.089 1.00 73.12 109 MET A N 1
ATOM 853 C CA . MET A 1 109 ? 10.660 -17.993 -6.632 1.00 73.12 109 MET A CA 1
ATOM 854 C C . MET A 1 109 ? 9.651 -17.752 -7.777 1.00 73.12 109 MET A C 1
ATOM 856 O O . MET A 1 109 ? 8.568 -17.214 -7.543 1.00 73.12 109 MET A O 1
ATOM 860 N N . LEU A 1 110 ? 9.986 -18.131 -9.019 1.00 66.75 110 LEU A N 1
ATOM 861 C CA . LEU A 1 110 ? 9.130 -17.930 -10.198 1.00 66.75 110 LEU A CA 1
ATOM 862 C C . LEU A 1 110 ? 7.705 -18.460 -9.991 1.00 66.75 110 LEU A C 1
ATOM 864 O O . LEU A 1 110 ? 7.500 -19.610 -9.592 1.00 66.75 110 LEU A O 1
ATOM 868 N N . LYS A 1 111 ? 6.700 -17.636 -10.333 1.00 70.62 111 LYS A N 1
ATOM 869 C CA . LYS A 1 111 ? 5.315 -18.114 -10.415 1.00 70.62 111 LYS A CA 1
ATOM 870 C C . LYS A 1 111 ? 5.283 -19.267 -11.420 1.00 70.62 111 LYS A C 1
ATOM 872 O O . LYS A 1 111 ? 5.806 -19.153 -12.526 1.00 70.62 111 LYS A O 1
ATOM 877 N N . LYS A 1 112 ? 4.617 -20.366 -11.048 1.00 72.62 112 LYS A N 1
ATOM 878 C CA . LYS A 1 112 ? 4.539 -21.620 -11.826 1.00 72.62 112 LYS A CA 1
ATOM 879 C C . LYS A 1 112 ? 4.208 -21.424 -13.316 1.00 72.62 112 LYS A C 1
ATOM 881 O O . LYS A 1 112 ? 4.600 -22.247 -14.136 1.00 72.62 112 LYS A O 1
ATOM 886 N N . PHE A 1 113 ? 3.482 -20.358 -13.655 1.00 75.81 113 PHE A N 1
ATOM 887 C CA . PHE A 1 113 ? 3.018 -20.050 -15.008 1.00 75.81 113 PHE A CA 1
ATOM 888 C C . PHE A 1 113 ? 3.535 -18.702 -15.548 1.00 75.81 113 PHE A C 1
ATOM 890 O O . PHE A 1 113 ? 2.926 -18.141 -16.452 1.00 75.81 113 PHE A O 1
ATOM 897 N N . ASP A 1 114 ? 4.649 -18.189 -15.017 1.00 76.94 114 ASP A N 1
ATOM 898 C CA . ASP A 1 114 ? 5.327 -16.979 -15.509 1.00 76.94 114 ASP A CA 1
ATOM 899 C C . ASP A 1 114 ? 6.746 -17.309 -16.014 1.00 76.94 114 ASP A C 1
ATOM 901 O O . ASP A 1 114 ? 7.742 -17.004 -15.353 1.00 76.94 114 ASP A O 1
ATOM 905 N N . PRO A 1 115 ? 6.869 -17.958 -17.187 1.00 73.50 115 PRO A N 1
ATOM 906 C CA . PRO A 1 115 ? 8.166 -18.348 -17.745 1.00 73.50 115 PRO A CA 1
ATOM 907 C C . PRO A 1 115 ? 9.014 -17.145 -18.188 1.00 73.50 115 PRO A C 1
ATOM 909 O O . PRO A 1 115 ? 10.205 -17.295 -18.443 1.00 73.50 115 PRO A O 1
ATOM 912 N N . THR A 1 116 ? 8.406 -15.960 -18.297 1.00 77.88 116 THR A N 1
ATOM 913 C CA . THR A 1 116 ? 9.068 -14.716 -18.711 1.00 77.88 116 THR A CA 1
ATOM 914 C C . THR A 1 116 ? 9.631 -13.908 -17.545 1.00 77.88 116 THR A C 1
ATOM 916 O O . THR A 1 116 ? 10.399 -12.976 -17.775 1.00 77.88 116 THR A O 1
ATOM 919 N N . GLY A 1 117 ? 9.271 -14.253 -16.303 1.00 71.12 117 GLY A N 1
ATOM 920 C CA . GLY A 1 117 ? 9.760 -13.572 -15.105 1.00 71.12 117 GLY A CA 1
ATOM 921 C C . GLY A 1 117 ? 9.262 -12.129 -14.983 1.00 71.12 117 GLY A C 1
ATOM 922 O O . GLY A 1 117 ? 10.048 -11.218 -14.691 1.00 71.12 117 GLY A O 1
ATOM 923 N N . MET A 1 118 ? 7.968 -11.902 -15.225 1.00 73.50 118 MET A N 1
ATOM 924 C CA . MET A 1 118 ? 7.335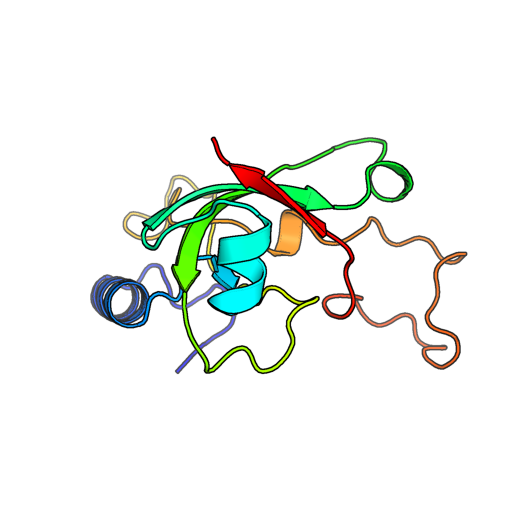 -10.600 -15.026 1.00 73.50 118 MET A CA 1
ATOM 925 C C . MET A 1 118 ? 7.450 -10.152 -13.555 1.00 73.50 118 MET A C 1
ATOM 927 O O . MET A 1 118 ? 7.637 -10.952 -12.642 1.00 73.50 118 MET A O 1
ATOM 931 N N . GLY A 1 119 ? 7.411 -8.840 -13.300 1.00 69.38 119 GLY A N 1
ATOM 932 C CA . GLY A 1 119 ? 7.540 -8.307 -11.940 1.00 69.38 119 GLY A CA 1
ATOM 933 C C . GLY A 1 119 ? 6.407 -8.779 -11.024 1.00 69.38 119 GLY A C 1
ATOM 934 O O . GLY A 1 119 ? 5.238 -8.568 -11.334 1.00 69.38 119 GLY A O 1
ATOM 935 N N . TRP A 1 120 ? 6.743 -9.389 -9.885 1.00 78.50 120 TRP A N 1
ATOM 936 C CA . TRP A 1 120 ? 5.755 -9.879 -8.918 1.00 78.50 120 TRP A CA 1
ATOM 937 C C . TRP A 1 120 ? 5.300 -8.761 -7.994 1.00 78.50 120 TRP A C 1
ATOM 939 O O . TRP A 1 120 ? 5.820 -8.583 -6.899 1.00 78.50 120 TRP A O 1
ATOM 949 N N . VAL A 1 121 ? 4.342 -7.979 -8.470 1.00 82.31 121 VAL A N 1
ATOM 950 C CA . VAL A 1 121 ? 3.774 -6.853 -7.715 1.00 82.31 121 VAL A CA 1
ATOM 951 C C . VAL A 1 121 ? 2.435 -7.189 -7.049 1.00 82.31 121 VAL A C 1
ATOM 953 O O . VAL A 1 121 ? 1.906 -6.393 -6.283 1.00 82.31 121 VAL A O 1
ATOM 956 N N . GLU A 1 122 ? 1.926 -8.398 -7.293 1.00 82.50 122 GLU A N 1
ATOM 957 C CA . GLU A 1 122 ? 0.687 -8.957 -6.744 1.00 82.50 122 GLU A CA 1
ATOM 958 C C . GLU A 1 122 ? 0.970 -10.317 -6.087 1.00 82.50 122 GLU A C 1
ATOM 960 O O . GLU A 1 122 ? 1.904 -11.021 -6.490 1.00 82.50 122 GLU A O 1
ATOM 965 N N . ASP A 1 123 ? 0.136 -10.703 -5.115 1.00 84.12 123 ASP A N 1
ATOM 966 C CA . ASP A 1 123 ? 0.308 -11.880 -4.240 1.00 84.12 123 ASP A CA 1
ATOM 967 C C . ASP A 1 123 ? 1.541 -11.806 -3.322 1.00 84.12 123 ASP A C 1
ATOM 969 O O . ASP A 1 123 ? 2.147 -12.818 -2.966 1.00 84.12 123 ASP A O 1
ATOM 973 N N . VAL A 1 124 ? 1.926 -10.592 -2.926 1.00 88.31 124 VAL A N 1
ATOM 974 C CA . VAL A 1 124 ? 2.991 -10.380 -1.944 1.00 88.31 124 VAL A CA 1
ATOM 975 C C . VAL A 1 124 ? 2.427 -10.539 -0.537 1.00 88.31 124 VAL A C 1
ATOM 977 O O . VAL A 1 124 ? 1.563 -9.773 -0.108 1.00 88.31 124 VAL A O 1
ATOM 980 N N . PHE A 1 125 ? 2.948 -11.515 0.202 1.00 90.00 125 PHE A N 1
ATOM 981 C CA . PHE A 1 125 ? 2.603 -11.702 1.606 1.00 90.00 125 PHE A CA 1
ATOM 982 C C . PHE A 1 125 ? 3.288 -10.641 2.467 1.00 90.00 125 PHE A C 1
ATOM 984 O O . PHE A 1 125 ? 4.512 -10.487 2.444 1.00 90.00 125 PHE A O 1
ATOM 991 N N . VAL A 1 126 ? 2.480 -9.921 3.242 1.00 93.88 126 VAL A N 1
ATOM 992 C CA . VAL A 1 126 ? 2.938 -8.890 4.172 1.00 93.88 126 VAL A CA 1
ATOM 993 C C . VAL A 1 126 ? 2.346 -9.110 5.558 1.00 93.88 126 VAL A C 1
ATOM 995 O O . VAL A 1 126 ? 1.250 -9.646 5.712 1.00 93.88 126 VAL A O 1
ATOM 998 N N . SER A 1 127 ? 3.066 -8.651 6.574 1.00 94.81 127 SER A N 1
ATOM 999 C CA . SER A 1 127 ? 2.555 -8.465 7.926 1.00 94.81 127 SER A CA 1
ATOM 1000 C C . SER A 1 127 ? 2.179 -7.001 8.146 1.00 94.81 127 SER A C 1
ATOM 1002 O O . SER A 1 127 ? 2.804 -6.099 7.585 1.00 94.81 127 SER A O 1
ATOM 1004 N N . ILE A 1 128 ? 1.154 -6.767 8.966 1.00 96.12 128 ILE A N 1
ATOM 1005 C CA . ILE A 1 128 ? 0.711 -5.432 9.377 1.00 96.12 128 ILE A CA 1
ATOM 1006 C C . ILE A 1 128 ? 0.705 -5.391 10.900 1.00 96.12 128 ILE A C 1
ATOM 1008 O O . ILE A 1 128 ? 0.074 -6.230 11.543 1.00 96.12 128 ILE A O 1
ATOM 1012 N N . LYS A 1 129 ? 1.402 -4.410 11.476 1.00 95.62 129 LYS A N 1
ATOM 1013 C CA . LYS A 1 129 ? 1.503 -4.206 12.927 1.00 95.62 129 LYS A CA 1
ATOM 1014 C C . LYS A 1 129 ? 1.133 -2.771 13.267 1.00 95.62 129 LYS A C 1
ATOM 1016 O O . LYS A 1 129 ? 1.580 -1.845 12.591 1.00 95.62 129 LYS A O 1
ATOM 1021 N N . LYS A 1 130 ? 0.338 -2.582 14.318 1.00 96.44 130 LYS A N 1
ATOM 1022 C CA . LYS A 1 130 ? 0.034 -1.250 14.850 1.00 96.44 130 LYS A CA 1
ATOM 1023 C C . LYS A 1 130 ? 1.305 -0.599 15.408 1.00 96.44 130 LYS A C 1
ATOM 1025 O O . LYS A 1 130 ? 2.107 -1.290 16.036 1.00 96.44 130 LYS A O 1
ATOM 1030 N N . MET A 1 131 ? 1.480 0.694 15.134 1.00 93.56 131 MET A N 1
ATOM 1031 C CA . MET A 1 131 ? 2.563 1.524 15.680 1.00 93.56 131 MET A CA 1
ATOM 1032 C C . MET A 1 131 ? 2.253 2.055 17.075 1.00 93.56 131 MET A C 1
ATOM 1034 O O . MET A 1 131 ? 1.056 2.279 17.369 1.00 93.56 131 MET A O 1
#

pLDDT: mean 90.33, std 9.65, range [44.94, 98.62]

Mean predicted aligned error: 4.37 Å

Sequence (131 aa):
MHADPNFINNPVLKEVTVRNHMDTAWINPEAAAKLGLKEGDGVIIENDPTYMKDLPRPQKAKVHLTKRITRNDCVLLFHGIGHRAKNLKVAANFGYRDGDLIPQKDPAMLKKFDPTGMGWVEDVFVSIKKM

Radius of gyration: 15.46 Å; Cα contacts (8 Å, |Δi|>4): 224; chains: 1; bounding box: 36×42×36 Å

Solvent-accessible surface area (backbone atoms only — not comparable to full-atom values): 7733 Å² total; per-residue (Å²): 141,85,56,65,63,77,43,39,62,38,66,70,49,38,52,54,33,55,78,66,49,51,51,25,39,36,28,12,53,69,38,30,53,77,70,73,51,53,77,61,39,49,29,41,37,34,41,55,57,90,44,33,76,91,66,76,46,68,31,56,33,33,34,39,65,35,77,85,43,82,44,67,90,50,74,47,74,52,79,40,50,34,38,80,54,83,85,38,89,58,24,41,73,36,54,33,38,58,78,51,48,46,61,60,92,48,86,90,70,54,58,97,87,40,93,82,65,71,85,70,84,66,92,73,66,63,50,80,43,80,109

Foldseek 3Di:
DDDFLPQQLDQVVVVVCVVVVLLAKEAEPVLCVVQVHDAFFKKWKWFDCVQVVPDTDIWIGGYHHDVVPVDSQDIDHDGNAQDCPPPSPGRHRGGTHLVSRFGDQDPVPDDPPCPPRPGCSPPTDMDMHTD